Protein AF-A0A9Q5X6U2-F1 (afdb_monomer_lite)

Sequence (72 aa):
MLTTLLITVIILFICVVLLSVKVLFKKGGKFPNTHIEGNAALREKGICCAKTQHKRDSLRKNLYDKIKEIEE

Structure (mmCIF, N/CA/C/O backbone):
data_AF-A0A9Q5X6U2-F1
#
_entry.id   AF-A0A9Q5X6U2-F1
#
loop_
_atom_site.group_PDB
_atom_site.id
_atom_site.type_symbol
_atom_site.label_atom_id
_atom_site.label_alt_id
_atom_site.label_comp_id
_atom_site.label_asym_id
_atom_site.label_entity_id
_atom_site.label_seq_id
_atom_site.pdbx_PDB_ins_code
_atom_site.Cartn_x
_atom_site.Cartn_y
_atom_site.Cartn_z
_atom_site.occupancy
_atom_site.B_iso_or_equiv
_atom_site.auth_seq_id
_atom_site.auth_comp_id
_atom_site.auth_asym_id
_atom_site.auth_atom_id
_atom_site.pdbx_PDB_model_num
ATOM 1 N N . MET A 1 1 ? 31.200 -11.60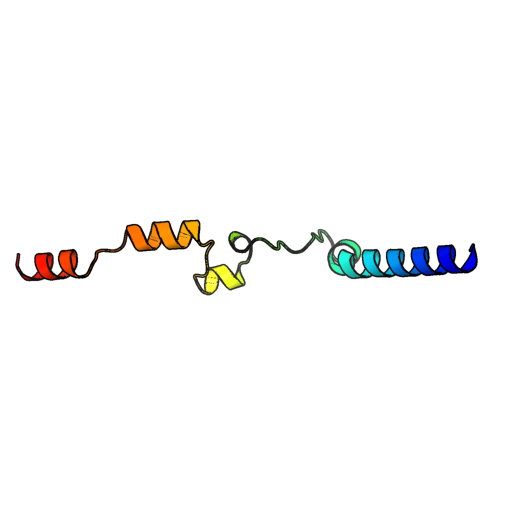7 -17.439 1.00 80.94 1 MET A N 1
ATOM 2 C CA . MET A 1 1 ? 31.217 -10.396 -16.590 1.00 80.94 1 MET A CA 1
ATOM 3 C C . MET A 1 1 ? 30.437 -9.266 -17.241 1.00 80.94 1 MET A C 1
ATOM 5 O O . MET A 1 1 ? 29.374 -8.940 -16.737 1.00 80.94 1 MET A O 1
ATOM 9 N N . LEU A 1 2 ? 30.876 -8.734 -18.388 1.00 93.25 2 LEU A N 1
ATOM 10 C CA . LEU A 1 2 ? 30.169 -7.634 -19.062 1.00 93.25 2 LEU A CA 1
ATOM 11 C C . LEU A 1 2 ? 28.738 -7.996 -19.507 1.00 93.25 2 LEU A C 1
ATOM 13 O O . LEU A 1 2 ? 27.815 -7.222 -19.292 1.00 93.25 2 LEU A O 1
ATOM 17 N N . THR A 1 3 ? 28.534 -9.198 -20.055 1.00 93.62 3 THR A N 1
ATOM 1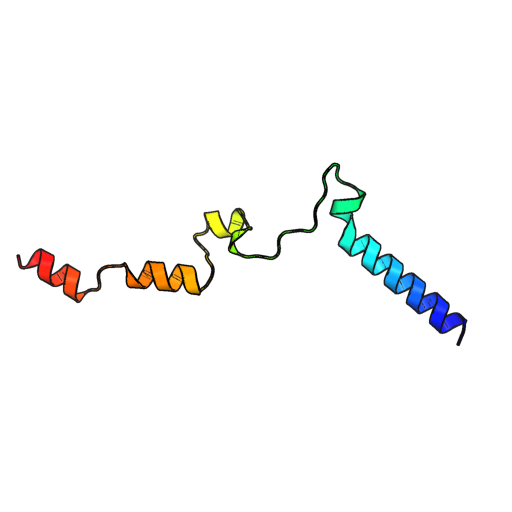8 C CA . THR A 1 3 ? 27.205 -9.712 -20.435 1.00 93.62 3 THR A CA 1
ATOM 19 C C . THR A 1 3 ? 26.254 -9.803 -19.246 1.00 93.62 3 THR A C 1
ATOM 21 O O . THR A 1 3 ? 25.109 -9.376 -19.329 1.00 93.62 3 THR A O 1
ATOM 24 N N . THR A 1 4 ? 26.745 -10.307 -18.115 1.00 94.69 4 THR A N 1
ATOM 25 C CA . THR A 1 4 ? 25.992 -10.388 -16.862 1.00 94.69 4 THR A CA 1
ATOM 26 C C . THR A 1 4 ? 25.576 -9.000 -16.382 1.00 94.69 4 THR A C 1
ATOM 28 O O . THR A 1 4 ? 24.410 -8.809 -16.060 1.00 94.69 4 THR A O 1
ATOM 31 N N . LEU A 1 5 ? 26.493 -8.025 -16.396 1.00 95.88 5 LEU A N 1
ATOM 32 C CA . LEU A 1 5 ? 26.187 -6.642 -16.012 1.00 95.88 5 LEU A CA 1
ATOM 33 C C . LEU A 1 5 ? 25.1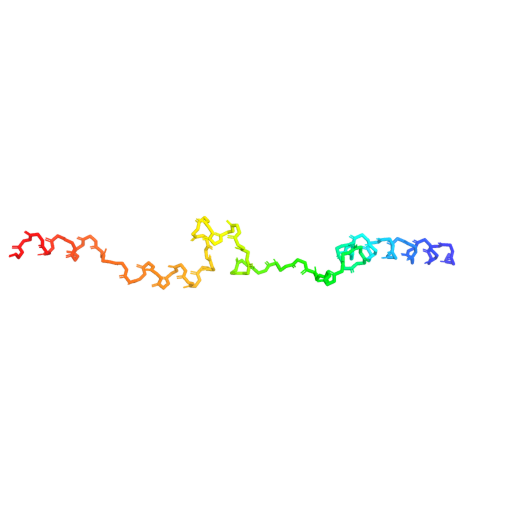73 -5.980 -16.951 1.00 95.88 5 LEU A C 1
ATOM 35 O O . LEU A 1 5 ? 24.290 -5.259 -16.498 1.00 95.88 5 LEU A O 1
ATOM 39 N N . LEU A 1 6 ? 25.266 -6.236 -18.255 1.00 97.25 6 LEU A N 1
ATOM 40 C CA . LEU A 1 6 ? 24.304 -5.703 -19.217 1.00 97.25 6 LEU A CA 1
ATOM 41 C C . LEU A 1 6 ? 22.895 -6.254 -18.950 1.00 97.25 6 LEU A C 1
ATOM 43 O O . LEU A 1 6 ? 21.930 -5.494 -18.896 1.00 97.25 6 LEU A O 1
ATOM 47 N N . ILE A 1 7 ? 22.784 -7.567 -18.730 1.00 97.19 7 ILE A N 1
ATOM 48 C CA . ILE A 1 7 ? 21.505 -8.227 -18.447 1.00 97.19 7 ILE A CA 1
ATOM 49 C C . ILE A 1 7 ? 20.903 -7.708 -17.134 1.00 97.19 7 ILE A C 1
ATOM 51 O O . ILE A 1 7 ? 19.711 -7.404 -17.094 1.00 97.19 7 ILE A O 1
ATOM 55 N N . THR A 1 8 ? 21.699 -7.552 -16.070 1.00 97.00 8 THR A N 1
ATOM 56 C CA . THR A 1 8 ? 21.183 -7.058 -14.781 1.00 97.00 8 THR A CA 1
ATOM 57 C C . THR A 1 8 ? 20.669 -5.624 -14.875 1.00 97.00 8 THR A C 1
ATOM 59 O O . THR A 1 8 ? 19.600 -5.331 -14.340 1.00 97.00 8 THR A O 1
ATOM 62 N N . VAL A 1 9 ? 21.370 -4.741 -15.592 1.00 97.62 9 VAL A N 1
ATOM 63 C CA . VAL A 1 9 ? 20.930 -3.352 -15.803 1.00 97.62 9 VAL A CA 1
ATOM 64 C C . VAL A 1 9 ? 19.624 -3.298 -16.596 1.00 97.62 9 VAL A C 1
ATOM 66 O O . VAL A 1 9 ? 18.718 -2.556 -16.216 1.00 97.62 9 VAL A O 1
ATOM 69 N N . ILE A 1 10 ? 19.484 -4.111 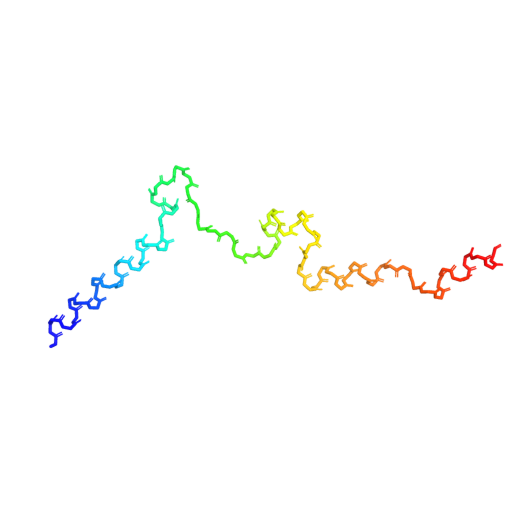-17.648 1.00 98.00 10 ILE A N 1
ATOM 70 C CA . ILE A 1 10 ? 18.246 -4.184 -18.440 1.00 98.00 10 ILE A CA 1
ATOM 71 C C . ILE A 1 10 ? 17.068 -4.633 -17.569 1.00 98.00 10 ILE A C 1
ATOM 73 O O . ILE A 1 10 ? 16.003 -4.016 -17.609 1.00 98.00 10 ILE A O 1
ATOM 77 N N . ILE A 1 11 ? 17.256 -5.668 -16.746 1.00 97.50 11 ILE A N 1
ATOM 78 C CA . ILE A 1 11 ? 16.202 -6.162 -15.849 1.00 97.50 11 ILE A CA 1
ATOM 79 C C . ILE A 1 11 ? 15.801 -5.079 -14.842 1.00 97.50 11 ILE A C 1
ATOM 81 O O . ILE A 1 11 ? 14.611 -4.809 -14.675 1.00 97.50 11 ILE A O 1
ATOM 85 N N . LEU A 1 12 ? 16.772 -4.417 -14.204 1.00 97.50 12 LEU A N 1
ATOM 86 C CA . LEU A 1 12 ? 16.497 -3.330 -13.261 1.00 97.50 12 LEU A CA 1
ATOM 87 C C . LEU A 1 12 ? 15.729 -2.183 -13.917 1.00 97.50 12 LEU A C 1
ATOM 89 O O . LEU A 1 12 ? 14.767 -1.675 -13.337 1.00 97.50 12 LEU A O 1
ATOM 93 N N . PHE A 1 13 ? 16.117 -1.806 -15.134 1.00 96.75 13 PHE A N 1
ATOM 94 C CA . PHE A 1 13 ? 15.432 -0.768 -15.889 1.00 96.75 13 PHE A CA 1
ATOM 95 C C . PHE A 1 13 ? 13.967 -1.136 -16.148 1.00 96.75 13 PHE A C 1
ATOM 97 O O . PHE A 1 13 ? 13.073 -0.337 -15.862 1.00 96.75 13 PHE A O 1
ATOM 104 N N . ILE A 1 14 ? 13.702 -2.367 -16.598 1.00 97.00 14 ILE A N 1
ATOM 105 C CA . ILE A 1 14 ? 12.337 -2.866 -16.813 1.00 97.00 14 ILE A CA 1
ATOM 106 C C . ILE A 1 14 ? 11.529 -2.819 -15.507 1.00 97.00 14 ILE A C 1
ATOM 108 O O . ILE A 1 14 ? 10.404 -2.320 -15.508 1.00 97.00 14 ILE A O 1
ATOM 112 N N . CYS A 1 15 ? 12.098 -3.257 -14.381 1.00 95.31 15 CYS A N 1
ATOM 113 C CA . CYS A 1 15 ? 11.428 -3.203 -13.077 1.00 95.31 15 CYS A CA 1
ATOM 114 C C . CYS A 1 15 ? 11.028 -1.773 -12.681 1.00 95.31 15 CYS A C 1
ATOM 116 O O . CYS A 1 15 ? 9.895 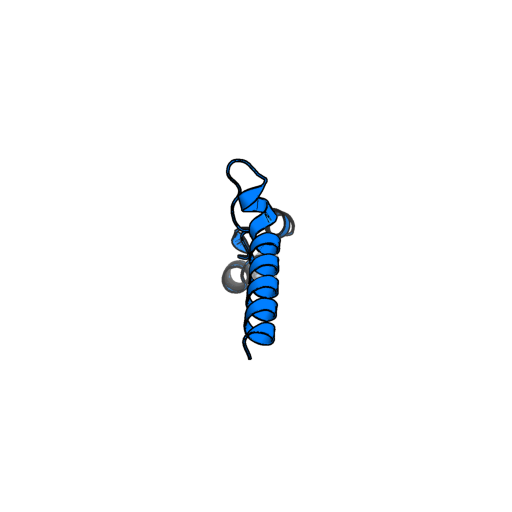-1.544 -12.250 1.00 95.31 15 CYS A O 1
ATOM 118 N N . VAL A 1 16 ? 11.927 -0.799 -12.852 1.00 93.19 16 VAL A N 1
ATOM 119 C CA . VAL A 1 16 ? 11.650 0.611 -12.530 1.00 93.19 16 VAL A CA 1
ATOM 120 C C . VAL A 1 16 ? 10.545 1.177 -13.424 1.00 93.19 16 VAL A C 1
ATOM 122 O O . VAL A 1 16 ? 9.641 1.854 -12.922 1.00 93.19 16 VAL A O 1
ATOM 125 N N . VAL A 1 17 ? 10.576 0.870 -14.725 1.00 92.69 17 VAL A N 1
ATOM 126 C CA . VAL A 1 17 ? 9.535 1.288 -15.676 1.00 92.69 17 VAL A CA 1
ATOM 127 C C . VAL A 1 17 ? 8.178 0.699 -15.286 1.00 92.69 17 VAL A C 1
ATOM 129 O O . VAL A 1 17 ? 7.201 1.444 -15.204 1.00 92.69 17 VAL A O 1
ATOM 132 N N . LEU A 1 18 ? 8.117 -0.601 -14.972 1.00 91.88 18 LEU A N 1
ATOM 133 C CA . LEU A 1 18 ? 6.882 -1.286 -14.569 1.00 91.88 18 LEU A CA 1
ATOM 134 C C . LEU A 1 18 ? 6.299 -0.734 -13.259 1.00 91.88 18 LEU A C 1
ATOM 136 O O . LEU A 1 18 ? 5.090 -0.510 -13.164 1.00 91.88 18 LEU A O 1
ATOM 140 N N . LEU A 1 19 ? 7.138 -0.452 -12.259 1.00 90.00 19 LEU A N 1
ATOM 141 C CA . LEU A 1 19 ? 6.690 0.153 -10.998 1.00 90.00 19 LEU A CA 1
ATOM 142 C C . LEU A 1 19 ? 6.178 1.590 -11.192 1.00 90.00 19 LEU A C 1
ATOM 144 O O . LEU A 1 19 ? 5.278 2.033 -10.474 1.00 90.00 19 LEU A O 1
ATOM 148 N N . SER A 1 20 ? 6.711 2.304 -12.185 1.00 90.62 20 SER A N 1
ATOM 149 C CA . SER A 1 20 ? 6.427 3.722 -12.430 1.00 90.62 20 SER A CA 1
ATOM 150 C C . SER A 1 20 ? 5.362 3.970 -13.503 1.00 90.62 20 SER A C 1
ATOM 152 O O . SER A 1 20 ? 5.110 5.126 -13.835 1.00 90.62 20 SER A O 1
ATOM 154 N N . VAL A 1 21 ? 4.681 2.938 -14.024 1.00 90.69 21 VAL A N 1
ATOM 155 C CA . VAL A 1 21 ? 3.676 3.059 -15.108 1.00 90.69 21 VAL A CA 1
ATOM 156 C C . VAL A 1 21 ? 2.658 4.172 -14.830 1.00 90.69 21 VAL A C 1
ATOM 158 O O . VAL A 1 21 ? 2.416 5.034 -15.671 1.00 90.69 21 VAL A O 1
ATOM 161 N N . LYS A 1 22 ? 2.088 4.234 -13.621 1.00 87.25 22 LYS A N 1
ATOM 162 C CA . LYS A 1 22 ? 1.104 5.281 -13.282 1.00 87.25 22 LYS A CA 1
ATOM 163 C C . LYS A 1 22 ? 1.695 6.691 -13.283 1.00 87.25 22 LYS A C 1
ATOM 165 O O . LYS A 1 22 ? 0.957 7.631 -13.548 1.00 87.25 22 LYS A O 1
ATOM 170 N N . VAL A 1 23 ? 2.978 6.837 -12.965 1.00 91.56 23 VAL A N 1
ATOM 171 C CA . VAL A 1 23 ? 3.683 8.126 -12.944 1.00 91.56 23 VAL A CA 1
ATOM 172 C C . VAL A 1 23 ? 4.044 8.563 -14.364 1.00 91.56 23 VAL A C 1
ATOM 174 O O . VAL A 1 23 ? 3.890 9.734 -14.690 1.00 91.56 23 VAL A O 1
ATOM 177 N N . LEU A 1 24 ? 4.454 7.623 -15.220 1.00 88.88 24 LEU A N 1
ATOM 178 C CA . LEU A 1 24 ? 4.870 7.896 -16.599 1.00 88.88 24 LEU A CA 1
ATOM 179 C C . LEU A 1 24 ? 3.686 8.161 -17.542 1.00 88.88 24 LEU A C 1
ATOM 181 O O . LEU A 1 24 ? 3.754 9.065 -18.369 1.00 88.88 24 LEU A O 1
ATOM 185 N N . PHE A 1 25 ? 2.594 7.399 -17.421 1.00 90.50 25 PHE A N 1
ATOM 186 C CA . PHE A 1 25 ? 1.491 7.435 -18.394 1.00 90.50 25 PHE A CA 1
ATOM 187 C C . PHE A 1 25 ? 0.305 8.324 -17.988 1.00 90.50 25 PHE A C 1
ATOM 189 O O . PHE A 1 25 ? -0.545 8.623 -18.826 1.00 90.50 25 PHE A O 1
ATOM 196 N N . LYS A 1 26 ? 0.202 8.761 -16.724 1.00 89.81 26 LYS A N 1
ATOM 197 C CA . LYS A 1 26 ? -0.925 9.584 -16.247 1.00 89.81 26 LYS A CA 1
ATOM 198 C C . LYS A 1 26 ? -0.465 11.005 -15.927 1.00 89.81 26 LYS A C 1
ATOM 200 O O . LYS A 1 26 ? 0.445 11.199 -15.126 1.00 89.81 26 LYS A O 1
ATOM 205 N N . LYS A 1 27 ? -1.150 12.020 -16.471 1.00 86.00 27 LYS A N 1
ATOM 206 C CA . LYS A 1 27 ? -0.917 13.429 -16.104 1.00 86.00 27 LYS A CA 1
ATOM 207 C C . LYS A 1 27 ? -1.207 13.622 -14.609 1.00 86.00 27 LYS A C 1
ATOM 209 O O . LYS A 1 27 ? -2.318 13.352 -14.155 1.00 86.00 27 LYS A O 1
ATOM 214 N N . GLY A 1 28 ? -0.197 14.039 -13.842 1.00 86.31 28 GLY A N 1
ATOM 215 C CA . GLY A 1 28 ? -0.273 14.119 -12.376 1.00 86.31 28 GLY A CA 1
ATOM 216 C C . GLY A 1 28 ? -0.188 12.763 -11.661 1.00 86.31 28 GLY A C 1
ATOM 217 O O . GLY A 1 28 ? -0.642 12.641 -10.522 1.00 86.31 28 GLY A O 1
ATOM 218 N N . GLY A 1 29 ? 0.345 11.734 -12.325 1.00 85.12 29 GLY A N 1
ATOM 219 C CA . GLY A 1 29 ? 0.558 10.411 -11.757 1.00 85.12 29 GLY A CA 1
ATOM 220 C C . GLY A 1 29 ? 1.444 10.450 -10.513 1.00 85.12 29 GLY A C 1
ATOM 221 O O . GLY A 1 29 ? 2.483 11.101 -10.484 1.00 85.12 29 GLY A O 1
ATOM 222 N N . LYS A 1 30 ? 1.020 9.739 -9.470 1.00 86.00 30 LYS A N 1
ATOM 223 C CA . LYS A 1 30 ? 1.765 9.560 -8.221 1.00 86.00 30 LYS A CA 1
ATOM 224 C C . LYS A 1 30 ? 1.883 8.070 -7.941 1.00 86.00 30 LYS A C 1
ATOM 226 O O . LYS A 1 30 ? 1.031 7.290 -8.380 1.00 86.00 30 LYS A O 1
ATOM 231 N N . PHE A 1 31 ? 2.909 7.684 -7.188 1.00 85.56 31 PHE A N 1
ATOM 232 C CA . PHE A 1 31 ? 2.962 6.337 -6.637 1.00 85.56 31 PHE A CA 1
ATOM 233 C C . PHE A 1 31 ? 1.706 6.069 -5.794 1.00 85.56 31 PHE A C 1
ATOM 235 O O . PHE A 1 31 ? 1.204 6.986 -5.132 1.00 85.56 31 PHE A O 1
ATOM 242 N N . PRO A 1 32 ? 1.149 4.846 -5.857 1.00 81.31 32 PRO A N 1
ATOM 243 C CA . PRO A 1 32 ? -0.008 4.498 -5.053 1.00 81.31 32 PRO A CA 1
ATOM 244 C C . PRO A 1 32 ? 0.330 4.693 -3.575 1.00 81.31 32 PRO A C 1
ATOM 246 O O . PRO A 1 32 ? 1.402 4.306 -3.115 1.00 81.31 32 PRO A O 1
ATOM 249 N N . ASN A 1 33 ? -0.595 5.296 -2.833 1.00 85.69 33 ASN A N 1
ATOM 250 C CA . ASN A 1 33 ? -0.445 5.419 -1.395 1.00 85.69 33 ASN A CA 1
ATOM 251 C C . ASN A 1 33 ? -0.636 4.028 -0.770 1.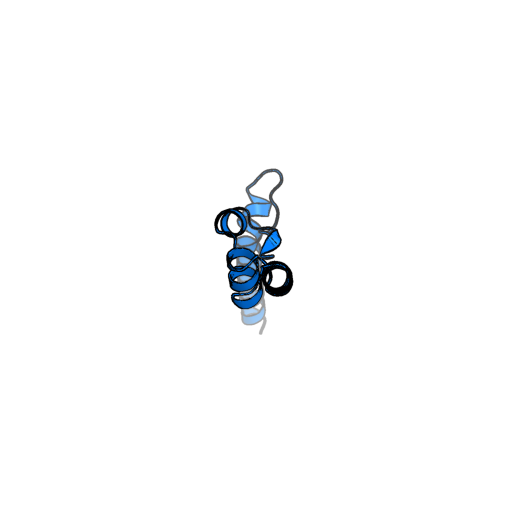00 85.69 33 ASN A C 1
ATOM 253 O O . ASN A 1 33 ? -1.724 3.460 -0.845 1.00 85.69 33 ASN A O 1
ATOM 257 N N . THR A 1 34 ? 0.433 3.470 -0.205 1.00 85.62 34 THR A N 1
ATOM 258 C CA . THR A 1 34 ? 0.428 2.158 0.460 1.00 85.62 34 THR A CA 1
ATOM 259 C C . THR A 1 34 ? 0.002 2.242 1.926 1.00 85.62 34 THR A C 1
ATOM 261 O O . THR A 1 34 ? -0.114 1.218 2.595 1.00 85.62 34 THR A O 1
ATOM 264 N N . HIS A 1 35 ? -0.265 3.447 2.435 1.00 88.38 35 HIS A N 1
ATOM 265 C CA . HIS A 1 35 ? -0.746 3.660 3.788 1.00 88.38 35 HIS A CA 1
ATOM 266 C C . HIS A 1 35 ? -2.245 3.355 3.881 1.00 88.38 35 HIS A C 1
ATOM 268 O O . HIS A 1 35 ? -3.051 3.871 3.103 1.00 88.38 35 HIS A O 1
ATOM 274 N N . ILE A 1 36 ? -2.629 2.561 4.883 1.00 86.88 36 ILE A N 1
ATOM 275 C CA . ILE A 1 36 ? -4.017 2.129 5.114 1.00 86.88 36 ILE A CA 1
ATOM 276 C C . ILE A 1 36 ? -4.964 3.334 5.218 1.00 86.88 36 ILE A C 1
ATOM 278 O O . ILE A 1 36 ? -6.019 3.339 4.591 1.00 86.88 36 ILE A O 1
ATOM 282 N N . GLU A 1 37 ? -4.568 4.386 5.943 1.00 82.75 37 GLU A N 1
ATOM 283 C CA . GLU A 1 37 ? -5.418 5.573 6.153 1.00 82.75 37 GLU A CA 1
ATOM 284 C C . GLU A 1 37 ? -5.622 6.409 4.878 1.00 82.75 37 GLU A C 1
ATOM 286 O O . GLU A 1 37 ? -6.609 7.135 4.759 1.00 82.75 37 GLU A O 1
ATOM 291 N N . GLY A 1 38 ? -4.711 6.297 3.906 1.00 85.31 38 GLY A N 1
ATOM 292 C CA . GLY A 1 38 ? -4.798 7.002 2.627 1.00 85.31 38 GLY A CA 1
ATOM 293 C C . GLY A 1 38 ? -5.701 6.311 1.601 1.00 85.31 38 GLY A C 1
ATOM 294 O O . GLY A 1 38 ? -5.990 6.895 0.556 1.00 85.31 38 GLY A O 1
ATOM 295 N N . ASN A 1 39 ? -6.151 5.082 1.870 1.00 89.88 39 ASN A N 1
ATOM 296 C CA . ASN A 1 39 ? -6.928 4.294 0.923 1.00 89.88 39 ASN A CA 1
ATOM 297 C C . ASN A 1 39 ? -8.438 4.514 1.109 1.00 89.88 39 ASN A C 1
ATOM 299 O O . ASN A 1 39 ? -9.033 4.058 2.086 1.00 89.88 39 ASN A O 1
ATOM 303 N N . ALA A 1 40 ? -9.073 5.166 0.130 1.00 88.62 40 ALA A N 1
ATOM 304 C CA . ALA A 1 40 ? -10.509 5.446 0.146 1.00 88.62 40 ALA A CA 1
ATOM 305 C C . ALA A 1 40 ? -11.361 4.169 0.266 1.00 88.62 40 ALA A C 1
ATOM 307 O O . ALA A 1 40 ? -12.288 4.137 1.070 1.00 88.62 40 ALA A O 1
ATOM 308 N N . ALA A 1 41 ? -10.983 3.092 -0.429 1.00 90.75 41 ALA A N 1
ATOM 309 C CA . ALA A 1 41 ? -11.723 1.830 -0.403 1.00 90.75 41 ALA A CA 1
ATOM 310 C C . ALA A 1 41 ? -11.644 1.117 0.961 1.00 90.75 41 ALA A C 1
ATOM 312 O O . ALA A 1 41 ? -12.582 0.432 1.361 1.00 90.75 41 ALA A O 1
ATOM 313 N N . LEU A 1 42 ? -10.532 1.263 1.696 1.00 91.50 42 LEU A N 1
ATOM 314 C CA . LEU A 1 42 ? -10.420 0.727 3.062 1.00 91.50 42 LEU A CA 1
ATOM 315 C C . LEU A 1 42 ? -11.200 1.583 4.058 1.00 91.50 42 LEU A C 1
ATOM 317 O O . LEU A 1 42 ? -11.856 1.039 4.946 1.00 91.50 42 LEU A O 1
ATOM 321 N N . ARG A 1 43 ? -11.189 2.905 3.865 1.00 89.50 43 ARG A N 1
ATOM 322 C CA . ARG A 1 43 ? -11.974 3.841 4.672 1.00 89.50 43 ARG A CA 1
ATOM 323 C C . ARG A 1 43 ? -13.477 3.593 4.539 1.00 89.50 43 ARG A C 1
ATOM 325 O O . ARG A 1 43 ? -14.162 3.586 5.555 1.00 89.50 43 ARG A O 1
ATOM 332 N N . GLU A 1 44 ? -13.976 3.340 3.329 1.00 92.69 44 GLU A N 1
ATOM 333 C CA . GLU A 1 44 ? -15.381 2.967 3.084 1.00 92.69 44 GLU A CA 1
ATOM 334 C C . GLU A 1 44 ? -15.778 1.671 3.804 1.00 92.69 44 GLU A C 1
ATOM 336 O O . GLU A 1 44 ? -16.896 1.550 4.293 1.00 92.69 44 GLU A O 1
ATOM 341 N N . LYS A 1 45 ? -14.839 0.730 3.957 1.00 93.00 45 LYS A N 1
ATOM 342 C CA . LYS A 1 45 ? -15.025 -0.502 4.741 1.00 93.00 45 LYS A CA 1
ATOM 343 C C . LYS A 1 45 ? -14.849 -0.307 6.253 1.00 93.00 45 LYS A C 1
ATOM 345 O O . LYS A 1 45 ? -14.917 -1.277 7.001 1.00 93.00 45 LYS A O 1
ATOM 350 N N . GLY A 1 46 ? -14.574 0.913 6.717 1.00 90.06 46 GLY A N 1
ATOM 351 C CA . GLY A 1 46 ? -14.323 1.216 8.129 1.00 90.06 46 GLY A CA 1
ATOM 352 C C . GLY A 1 46 ? -12.987 0.691 8.671 1.00 90.06 46 GLY A C 1
ATOM 353 O O . GLY A 1 46 ? -12.760 0.757 9.883 1.00 90.06 46 GLY A O 1
ATOM 354 N N . ILE A 1 47 ? -12.096 0.200 7.803 1.00 90.50 47 ILE A N 1
ATOM 355 C CA . ILE A 1 47 ? -10.794 -0.365 8.177 1.00 90.50 47 ILE A CA 1
ATOM 356 C C . ILE A 1 47 ? -9.812 0.782 8.432 1.00 90.50 47 ILE A C 1
ATOM 358 O O . ILE A 1 47 ? -9.607 1.648 7.582 1.00 90.50 47 ILE A O 1
ATOM 362 N N . CYS A 1 48 ? -9.201 0.781 9.616 1.00 90.56 48 CYS A N 1
ATOM 363 C CA . CYS A 1 48 ? -8.289 1.826 10.086 1.00 90.56 48 CYS A CA 1
ATOM 364 C C . CYS A 1 48 ? -6.954 1.212 10.540 1.00 90.56 48 CYS A C 1
ATOM 366 O O . CYS A 1 48 ? -6.848 -0.001 10.704 1.00 90.56 48 CYS A O 1
ATOM 368 N N . CYS A 1 49 ? -5.950 2.048 10.827 1.00 91.62 49 CYS A N 1
ATOM 369 C CA . CYS A 1 49 ? -4.757 1.603 11.553 1.00 91.62 49 CYS A CA 1
ATOM 370 C C . CYS A 1 49 ? -5.136 1.019 12.930 1.00 91.62 49 CYS A C 1
ATOM 372 O O . CYS A 1 49 ? -6.064 1.511 13.580 1.00 91.62 49 CYS A O 1
ATOM 374 N N . ALA A 1 50 ? -4.382 0.022 13.403 1.00 91.12 50 ALA A N 1
ATOM 375 C CA . ALA A 1 50 ? -4.609 -0.650 14.684 1.00 91.12 50 ALA A CA 1
ATOM 376 C C . ALA A 1 50 ? -4.711 0.331 15.866 1.00 91.12 50 ALA A C 1
ATOM 378 O O . ALA A 1 50 ? -5.583 0.184 16.716 1.00 91.12 50 ALA A O 1
ATOM 379 N N . LYS A 1 51 ? -3.888 1.389 15.885 1.00 92.31 51 LYS A N 1
ATOM 380 C CA . LYS A 1 51 ? -3.937 2.443 16.915 1.00 92.31 51 LYS A CA 1
ATOM 381 C C . LYS A 1 51 ? -5.273 3.192 16.914 1.00 92.31 51 LYS A C 1
ATOM 383 O O . LYS A 1 51 ? -5.857 3.435 17.968 1.00 92.31 51 LYS A O 1
ATOM 388 N N . THR A 1 52 ? -5.751 3.561 15.728 1.00 91.88 52 THR A N 1
ATOM 389 C CA . THR A 1 52 ? -7.017 4.283 15.546 1.00 91.88 52 THR A CA 1
ATOM 390 C C . THR A 1 52 ? -8.205 3.391 15.895 1.00 91.88 52 THR A C 1
ATOM 392 O O . THR A 1 52 ? -9.137 3.853 16.552 1.00 91.88 52 THR A O 1
ATOM 395 N N . GLN A 1 53 ? -8.148 2.109 15.520 1.00 91.50 53 GLN A N 1
ATOM 396 C CA . GLN A 1 53 ? -9.146 1.113 15.907 1.00 91.50 53 GLN A CA 1
ATOM 397 C C . GLN A 1 53 ? -9.188 0.938 17.430 1.00 91.50 53 GLN A C 1
ATOM 399 O O . GLN A 1 53 ? -10.247 1.100 18.025 1.00 91.50 53 GLN A O 1
ATOM 404 N N . HIS A 1 54 ? -8.033 0.734 18.070 1.00 93.38 54 HIS A N 1
ATOM 405 C CA . HIS A 1 54 ? -7.935 0.569 19.520 1.00 93.38 54 HIS A CA 1
ATOM 406 C C . HIS A 1 54 ? -8.486 1.780 20.284 1.00 93.38 54 HIS A C 1
ATOM 408 O O . HIS A 1 54 ? -9.256 1.622 21.225 1.00 93.38 54 HIS A O 1
ATOM 414 N N . LYS A 1 55 ? -8.156 3.006 19.849 1.00 92.94 55 LYS A N 1
ATOM 415 C CA . LYS A 1 55 ? -8.717 4.234 20.437 1.00 92.94 55 LYS A CA 1
ATOM 416 C C . LYS A 1 55 ? -10.240 4.306 20.277 1.00 92.94 55 LYS A C 1
ATOM 418 O O . LYS A 1 55 ? -10.930 4.774 21.177 1.00 92.94 55 LYS A O 1
ATOM 423 N N . ARG A 1 56 ? -10.774 3.893 19.124 1.00 91.44 56 ARG A N 1
ATOM 424 C CA . ARG A 1 56 ? -12.223 3.877 18.886 1.00 91.44 56 ARG A CA 1
ATOM 425 C C . ARG A 1 56 ? -12.912 2.873 19.807 1.00 91.44 56 ARG A C 1
ATOM 427 O O . ARG A 1 56 ? -13.934 3.215 20.391 1.00 91.44 56 ARG A O 1
ATOM 434 N N . ASP A 1 57 ? -12.346 1.680 19.951 1.00 91.44 57 ASP A N 1
ATOM 435 C CA . ASP A 1 57 ? -12.908 0.632 20.801 1.00 91.44 57 ASP A CA 1
ATOM 436 C C . ASP A 1 57 ? -12.819 0.990 22.289 1.00 91.44 57 ASP A C 1
ATOM 438 O O . ASP A 1 57 ? -13.785 0.759 23.009 1.00 91.44 57 ASP A O 1
ATOM 442 N N . SER A 1 58 ? -11.758 1.673 22.738 1.00 89.88 58 SER A N 1
ATOM 443 C CA . SER A 1 58 ? -11.658 2.148 24.129 1.00 89.88 58 SER A CA 1
ATOM 444 C C . SER A 1 58 ? -12.695 3.212 24.506 1.00 89.88 58 SER A C 1
ATOM 446 O O . SER A 1 58 ? -12.941 3.432 25.684 1.00 89.88 58 SER A O 1
ATOM 448 N N . LEU A 1 59 ? -13.276 3.908 23.522 1.00 89.69 59 LEU A N 1
ATOM 449 C CA . LEU A 1 59 ? -14.336 4.898 23.748 1.00 89.69 59 LEU A CA 1
ATOM 450 C C . LEU A 1 59 ? -15.739 4.276 23.731 1.00 89.69 59 LEU A C 1
ATOM 452 O O . LEU A 1 59 ? -16.718 4.970 24.009 1.00 89.69 59 LEU A O 1
ATOM 456 N N . ARG A 1 60 ? -15.875 2.998 23.360 1.00 89.56 60 ARG A N 1
ATOM 457 C CA . ARG A 1 60 ? -17.180 2.336 23.335 1.00 89.56 60 ARG A CA 1
ATOM 458 C C . ARG A 1 60 ? -17.552 1.870 24.737 1.00 89.56 60 ARG A C 1
ATOM 460 O O . ARG A 1 60 ? -16.741 1.272 25.431 1.00 89.56 60 ARG A O 1
ATOM 467 N N . LYS A 1 61 ? -18.804 2.137 25.127 1.00 88.31 61 LYS A N 1
ATOM 468 C CA . LYS A 1 61 ? -19.378 1.667 26.394 1.00 88.31 61 LYS A CA 1
ATOM 469 C C . LYS A 1 61 ? -19.295 0.149 26.468 1.00 88.31 61 LYS A C 1
ATOM 471 O O . LYS A 1 61 ? -19.733 -0.539 25.535 1.00 88.31 61 LYS A O 1
ATOM 476 N N . ASN A 1 62 ? -18.767 -0.348 27.576 1.00 89.19 62 ASN A N 1
ATOM 477 C CA . ASN A 1 62 ? -18.691 -1.776 27.828 1.00 89.19 62 ASN A CA 1
ATOM 478 C C . ASN A 1 62 ? -20.069 -2.317 28.226 1.00 89.19 62 ASN A C 1
ATOM 480 O O . ASN A 1 62 ? -21.017 -1.565 28.461 1.00 89.19 62 ASN A O 1
ATOM 484 N N . LEU A 1 63 ? -20.192 -3.644 28.292 1.00 90.69 63 LEU A N 1
ATOM 485 C CA . LEU A 1 63 ? -21.439 -4.301 28.691 1.00 90.69 63 LEU A CA 1
ATOM 486 C C . LEU A 1 63 ? -21.918 -3.821 30.070 1.00 90.69 63 LEU A C 1
ATOM 488 O O . LEU A 1 63 ? -23.102 -3.567 30.243 1.00 90.69 63 LEU A O 1
ATOM 492 N N . TYR A 1 64 ? -20.987 -3.627 31.005 1.00 90.06 64 TYR A N 1
ATOM 493 C CA . TYR A 1 64 ? -21.275 -3.113 32.343 1.00 90.06 64 TYR A CA 1
ATOM 494 C C . TYR A 1 64 ? -21.939 -1.728 32.311 1.00 90.06 64 TYR A C 1
ATOM 496 O O . TYR A 1 64 ? -22.995 -1.542 32.908 1.00 90.06 64 TYR A O 1
ATOM 504 N N . ASP A 1 65 ? -21.370 -0.786 31.549 1.00 91.19 65 ASP A N 1
ATOM 505 C CA . ASP A 1 65 ? -21.906 0.577 31.427 1.00 91.19 65 ASP A CA 1
ATOM 506 C C . ASP A 1 65 ? -23.330 0.565 30.854 1.00 91.19 65 ASP A C 1
ATOM 508 O O . ASP A 1 65 ? -24.186 1.327 31.287 1.00 91.19 65 ASP A O 1
ATOM 512 N N . LYS A 1 66 ? -23.597 -0.334 29.896 1.00 92.31 66 LYS A N 1
ATOM 513 C CA . LYS A 1 66 ? -24.923 -0.501 29.285 1.00 92.31 66 LYS A CA 1
ATOM 514 C C . LYS A 1 66 ? -25.951 -1.100 30.242 1.00 92.31 66 LYS A C 1
ATOM 516 O O . LYS A 1 66 ? -27.107 -0.713 30.171 1.00 92.31 66 LYS A O 1
ATOM 521 N N . ILE A 1 67 ? -25.553 -2.059 31.080 1.00 95.31 67 ILE A N 1
ATOM 522 C CA . ILE A 1 67 ? -26.451 -2.674 32.070 1.00 95.31 67 ILE A CA 1
ATOM 523 C C . ILE A 1 67 ? -26.850 -1.634 33.118 1.00 95.31 67 ILE A C 1
ATOM 525 O O . ILE A 1 67 ? -28.032 -1.511 33.419 1.00 95.31 67 ILE A O 1
ATOM 529 N N . LYS A 1 68 ? -25.890 -0.831 33.594 1.00 94.81 68 LYS A N 1
ATOM 530 C CA . LYS A 1 68 ? -26.151 0.231 34.571 1.00 94.81 68 LYS A CA 1
ATOM 531 C C . LYS A 1 68 ? -27.165 1.267 34.065 1.00 94.81 68 LYS A C 1
ATOM 533 O O . LYS A 1 68 ? -28.037 1.663 34.818 1.00 94.81 68 LYS A O 1
ATOM 538 N N . GLU A 1 69 ? -27.089 1.662 32.792 1.00 92.88 69 GLU A N 1
ATOM 539 C CA . GLU A 1 69 ? -28.049 2.606 32.183 1.00 92.88 69 GLU A CA 1
ATOM 540 C C . GLU A 1 69 ? -29.475 2.058 32.027 1.00 92.88 69 GLU A C 1
ATOM 542 O O . GLU A 1 69 ? -30.384 2.833 31.761 1.00 92.88 69 GLU A O 1
ATOM 547 N N . ILE A 1 70 ? -29.673 0.739 32.104 1.00 94.81 70 ILE A N 1
ATOM 548 C CA . ILE A 1 70 ? -31.008 0.116 32.059 1.00 94.81 70 ILE A CA 1
ATOM 549 C C . ILE A 1 70 ? -31.604 0.012 33.472 1.00 94.81 70 ILE A C 1
ATOM 551 O O . ILE A 1 70 ? -32.820 -0.081 33.621 1.00 94.81 70 ILE A O 1
ATOM 555 N N . GLU A 1 71 ? -30.740 -0.042 34.487 1.00 91.62 71 GLU A N 1
ATOM 556 C CA . GLU A 1 71 ? -31.109 -0.198 35.895 1.00 91.62 71 GLU A CA 1
ATOM 557 C C . GLU A 1 71 ? -31.377 1.150 36.595 1.00 91.62 71 GLU A C 1
ATOM 559 O O . GLU A 1 71 ? -32.148 1.181 37.554 1.00 91.62 71 GLU A O 1
ATOM 564 N N . GLU A 1 72 ? -30.774 2.244 36.105 1.00 80.06 72 GLU A N 1
ATOM 565 C CA . GLU A 1 72 ? -31.152 3.642 36.412 1.00 80.06 72 GLU A CA 1
ATOM 566 C C . GLU A 1 72 ? -32.421 4.084 35.663 1.00 80.06 72 GLU A C 1
ATOM 568 O O . GLU A 1 72 ? -33.249 4.777 36.301 1.00 80.06 72 GLU A O 1
#

Organism: NCBI:txid387661

Radius of gyration: 24.56 Å; chains: 1; bounding box: 62×24×57 Å

Secondary structure (DSSP, 8-state):
-HHHHHHHHHHHHHHHHHHTHHHHHSTT------SGGG-HHHHHTT---HHHHHHHHHTSPPHHHHHHHHH-

pLDDT: mean 90.92, std 4.07, range [80.06, 98.0]

Foldseek 3Di:
DVVVVVVVVVVVVVVVCVQCVQVVPPDVGDRDDPALVPDPVSVVVVHDPPVVVVVVVVPDDDPVNVVVVVVD